Protein AF-A0A8C4PJ95-F1 (afdb_monomer)

Radius of gyration: 25.08 Å; Cα contacts (8 Å, |Δi|>4): 71; chains: 1; bounding box: 68×65×55 Å

Organism: NCBI:txid83772

Secondary structure (DSSP, 8-state):
-----------------------HHHHHTHHHHHHHHHHHHHHHEEE-TTT--EEETTS--TT------TTSPPPPHHHHHHHHHHTT-HHHHS-HHHHHHHHHHHHHHHHHHHHHHHHHTTS-HHHHHHHHHHHTT-

InterPro domains:
  IPR016024 Armadillo-type fold [SSF48371] (23-136)
  IPR058669 Importin-7/11-like, TPR repeats [PF25758] (26-135)

Structure (mmCIF, N/CA/C/O backbone):
data_AF-A0A8C4PJ95-F1
#
_entry.id   AF-A0A8C4PJ95-F1
#
loop_
_atom_site.group_PDB
_atom_site.id
_atom_site.type_symbol
_atom_site.label_atom_id
_atom_site.label_alt_id
_atom_site.label_comp_id
_atom_site.label_asym_id
_atom_site.label_entity_id
_atom_site.label_seq_id
_atom_site.pdbx_PDB_ins_code
_atom_site.Cartn_x
_atom_site.Cartn_y
_atom_site.Cartn_z
_atom_site.occupancy
_atom_site.B_iso_or_equiv
_atom_site.auth_seq_id
_atom_site.auth_comp_id
_atom_site.auth_asym_id
_atom_site.auth_atom_id
_atom_site.pdbx_PDB_model_num
ATOM 1 N N . MET A 1 1 ? -35.966 55.116 21.993 1.00 36.41 1 MET A N 1
ATOM 2 C CA . MET A 1 1 ? -36.429 53.917 22.715 1.00 36.41 1 MET A CA 1
ATOM 3 C C . MET A 1 1 ? -37.060 52.990 21.689 1.00 36.41 1 MET A C 1
ATOM 5 O O . MET A 1 1 ? -38.019 53.401 21.060 1.00 36.41 1 MET A O 1
ATOM 9 N N . CYS A 1 2 ? -36.405 51.847 21.485 1.00 35.50 2 CYS A N 1
ATOM 10 C CA . CYS A 1 2 ? -36.876 50.542 21.005 1.00 35.50 2 CYS A CA 1
ATOM 11 C C . CYS A 1 2 ? -37.858 50.417 19.814 1.00 35.50 2 CYS A C 1
ATOM 13 O O . CYS A 1 2 ? -39.033 50.750 19.910 1.00 35.50 2 CYS A O 1
ATOM 15 N N . ASP A 1 3 ? -37.316 49.784 18.766 1.00 38.31 3 ASP A N 1
ATOM 16 C CA . ASP A 1 3 ? -37.817 48.607 18.035 1.00 38.31 3 ASP A CA 1
ATOM 17 C C . ASP A 1 3 ? -39.089 48.671 17.173 1.00 38.31 3 ASP A C 1
ATOM 19 O O . ASP A 1 3 ? -40.211 48.560 17.661 1.00 38.31 3 ASP A O 1
ATOM 23 N N . HIS A 1 4 ? -38.894 48.544 15.851 1.00 38.34 4 HIS A N 1
ATOM 24 C CA . HIS A 1 4 ? -39.552 47.441 15.144 1.00 38.34 4 HIS A CA 1
ATOM 25 C C . HIS A 1 4 ? -38.743 46.916 13.951 1.00 38.34 4 HIS A C 1
ATOM 27 O O . HIS A 1 4 ? -38.236 47.659 13.115 1.00 38.34 4 HIS A O 1
ATOM 33 N N . TYR A 1 5 ? -38.626 45.595 13.942 1.00 39.19 5 TYR A N 1
ATOM 34 C CA . TYR A 1 5 ? -37.837 44.735 13.075 1.00 39.19 5 TYR A CA 1
ATOM 35 C C . TYR A 1 5 ? -38.413 44.627 11.656 1.00 39.19 5 TYR A C 1
ATOM 37 O O . TYR A 1 5 ? -39.618 44.439 11.489 1.00 39.19 5 TYR A O 1
ATOM 45 N N . HIS A 1 6 ? -37.540 44.567 10.644 1.00 41.59 6 HIS A N 1
ATOM 46 C CA . HIS A 1 6 ? -37.820 43.771 9.445 1.00 41.59 6 HIS A CA 1
ATOM 47 C C . HIS A 1 6 ? -36.536 43.207 8.812 1.00 41.59 6 HIS A C 1
ATOM 49 O O . HIS A 1 6 ? -35.826 43.866 8.061 1.00 41.59 6 HIS A O 1
ATOM 55 N N . THR A 1 7 ? -36.239 41.971 9.215 1.00 43.09 7 THR A N 1
ATOM 56 C CA . THR A 1 7 ? -35.881 40.809 8.388 1.00 43.09 7 THR A CA 1
ATOM 57 C C . THR A 1 7 ? -35.179 41.049 7.049 1.00 43.09 7 THR A C 1
ATOM 59 O O . THR A 1 7 ? -35.825 41.446 6.087 1.00 43.09 7 THR A O 1
ATOM 62 N N . GLN A 1 8 ? -33.922 40.599 6.951 1.00 35.91 8 GLN A N 1
ATOM 63 C CA . GLN A 1 8 ? -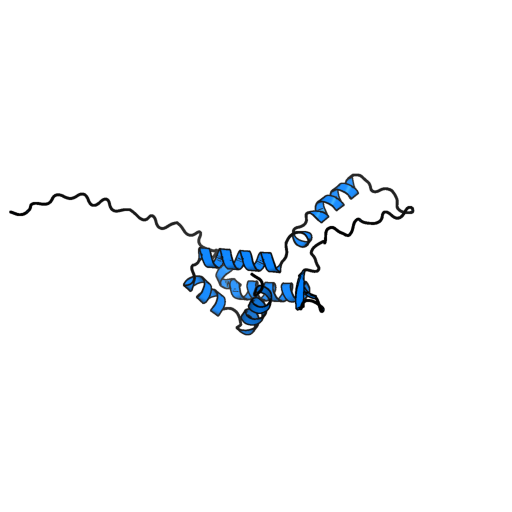33.500 39.570 5.983 1.00 35.91 8 GLN A CA 1
ATOM 64 C C . GLN A 1 8 ? -32.244 38.858 6.524 1.00 35.91 8 GLN A C 1
ATOM 66 O O . GLN A 1 8 ? -31.113 39.293 6.312 1.00 35.91 8 GLN A O 1
ATOM 71 N N . HIS A 1 9 ? -32.447 37.747 7.237 1.00 39.19 9 HIS A N 1
ATOM 72 C CA . HIS A 1 9 ? -31.394 36.760 7.467 1.00 39.19 9 HIS A CA 1
ATOM 73 C C . HIS A 1 9 ? -31.073 36.111 6.115 1.00 39.19 9 HIS A C 1
ATOM 75 O O . HIS A 1 9 ? -31.880 35.361 5.571 1.00 39.19 9 HIS A O 1
ATOM 81 N N . LYS A 1 10 ? -29.894 36.402 5.558 1.00 41.44 10 LYS A N 1
ATOM 82 C CA . LYS A 1 10 ? -29.304 35.576 4.500 1.00 41.44 10 LYS A CA 1
ATOM 83 C C . LYS A 1 10 ? -28.956 34.228 5.125 1.00 41.44 10 LYS A C 1
ATOM 85 O O . LYS A 1 10 ? -27.881 34.073 5.704 1.00 41.44 10 LYS A O 1
ATOM 90 N N . GLU A 1 11 ? -29.871 33.272 5.019 1.00 37.88 11 GLU A N 1
ATOM 91 C CA . GLU A 1 11 ? -29.558 31.868 5.236 1.00 37.88 11 GLU A CA 1
ATOM 92 C C . GLU A 1 11 ? -28.433 31.487 4.271 1.00 37.88 11 GLU A C 1
ATOM 94 O O . GLU A 1 11 ? -28.619 31.373 3.058 1.00 37.88 11 GLU A O 1
ATOM 99 N N . HIS A 1 12 ? -27.223 31.350 4.814 1.00 40.69 12 HIS A N 1
ATOM 100 C CA . HIS A 1 12 ? -26.156 30.643 4.135 1.00 40.69 12 HIS A CA 1
ATOM 101 C C . HIS A 1 12 ? -26.601 29.190 4.051 1.00 40.69 12 HIS A C 1
ATOM 103 O O . HIS A 1 12 ? -26.417 28.409 4.982 1.00 40.69 12 HIS A O 1
ATOM 109 N N . PHE A 1 13 ? -27.218 28.850 2.923 1.00 38.69 13 PHE A N 1
ATOM 110 C CA . PHE A 1 13 ? -27.401 27.483 2.475 1.00 38.69 13 PHE A CA 1
ATOM 111 C C . PHE A 1 13 ? -26.009 26.857 2.358 1.00 38.69 13 PHE A C 1
ATOM 113 O O . PHE A 1 13 ? -25.367 26.905 1.305 1.00 38.69 13 PHE A O 1
ATOM 120 N N . HIS A 1 14 ? -25.526 26.278 3.458 1.00 47.50 14 HIS A N 1
ATOM 121 C CA . HIS A 1 14 ? -24.483 25.272 3.418 1.00 47.50 14 HIS A CA 1
ATOM 122 C C . HIS A 1 14 ? -25.038 24.138 2.569 1.00 47.50 14 HIS A C 1
ATOM 124 O O . HIS A 1 14 ? -25.772 23.273 3.039 1.00 47.50 14 HIS A O 1
ATOM 130 N N . HIS A 1 15 ? -24.728 24.185 1.275 1.00 44.28 15 HIS A N 1
ATOM 131 C CA . HIS A 1 15 ? -24.892 23.037 0.412 1.00 44.28 15 HIS A CA 1
ATOM 132 C C . HIS A 1 15 ? -24.113 21.908 1.085 1.00 44.28 15 HIS A C 1
ATOM 134 O O . HIS A 1 15 ? -22.906 22.081 1.305 1.00 44.28 15 HIS A O 1
ATOM 140 N N . PRO A 1 16 ? -24.748 20.779 1.447 1.00 47.16 16 PRO A N 1
ATOM 141 C CA . PRO A 1 16 ? -23.978 19.621 1.839 1.00 47.16 16 PRO A CA 1
ATOM 142 C C . PRO A 1 16 ? -23.103 19.308 0.632 1.00 47.16 16 PRO A C 1
ATOM 144 O O . PRO A 1 16 ? -23.611 19.010 -0.455 1.00 47.16 16 PRO A O 1
ATOM 147 N N . LYS A 1 17 ? -21.783 19.471 0.797 1.00 51.31 17 LYS A N 1
ATOM 148 C CA . LYS A 1 17 ? -20.807 18.958 -0.159 1.00 51.31 17 LYS A CA 1
ATOM 149 C C . LYS A 1 17 ? -21.253 17.525 -0.415 1.00 51.31 17 LYS A C 1
ATOM 151 O O . LYS A 1 17 ? -21.350 16.744 0.529 1.00 51.31 17 LYS A O 1
ATOM 156 N N . LYS A 1 18 ? -21.653 17.214 -1.650 1.00 47.97 18 LYS A N 1
ATOM 157 C CA . LYS A 1 18 ? -21.987 15.843 -2.026 1.00 47.97 18 LYS A CA 1
ATOM 158 C C . LYS A 1 18 ? -20.692 15.060 -1.870 1.00 47.97 18 LYS A C 1
ATOM 160 O O . LYS A 1 18 ? -19.867 15.069 -2.776 1.00 47.97 18 LYS A O 1
ATOM 165 N N . PHE A 1 19 ? -20.496 14.460 -0.700 1.00 52.41 19 PHE A N 1
ATOM 166 C CA . PHE A 1 19 ? -19.449 13.481 -0.495 1.00 52.41 19 PHE A CA 1
ATOM 167 C C . PHE A 1 19 ? -19.707 12.394 -1.536 1.00 52.41 19 PHE A C 1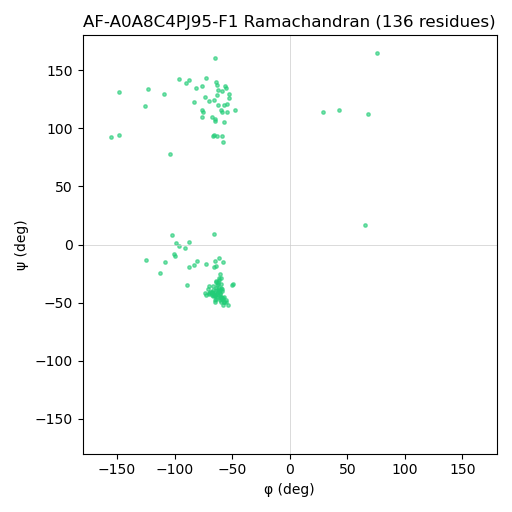
ATOM 169 O O . PHE A 1 19 ? -20.831 11.871 -1.580 1.00 52.41 19 PHE A O 1
ATOM 176 N N . PRO A 1 20 ? -18.761 12.112 -2.448 1.00 56.66 20 PRO A N 1
ATOM 177 C CA . PRO A 1 20 ? -18.903 10.964 -3.320 1.00 56.66 20 PRO A CA 1
ATOM 178 C C . PRO A 1 20 ? -19.109 9.762 -2.404 1.00 56.66 20 PRO A C 1
ATOM 180 O O . PRO A 1 20 ? -18.253 9.441 -1.582 1.00 56.66 20 PRO A O 1
ATOM 183 N N . ARG A 1 21 ? -20.305 9.164 -2.464 1.00 60.09 21 ARG A N 1
ATOM 184 C CA . ARG A 1 21 ? -20.592 7.962 -1.690 1.00 60.09 21 ARG A CA 1
ATOM 185 C C . ARG A 1 21 ? -19.592 6.918 -2.147 1.00 60.09 21 ARG A C 1
ATOM 187 O O . ARG A 1 21 ? -19.614 6.528 -3.314 1.00 60.09 21 ARG A O 1
ATOM 194 N N . VAL A 1 22 ? -18.726 6.504 -1.231 1.00 61.94 22 VAL A N 1
ATOM 195 C CA . VAL A 1 22 ? -17.878 5.334 -1.428 1.00 61.94 22 VAL A CA 1
ATOM 196 C C . VAL A 1 22 ? -18.817 4.192 -1.824 1.00 61.94 22 VAL A C 1
ATOM 198 O O . VAL A 1 22 ? -19.854 4.028 -1.172 1.00 61.94 22 VAL A O 1
ATOM 201 N N . PRO A 1 23 ? -18.547 3.456 -2.914 1.00 72.75 23 PRO A N 1
ATOM 202 C CA . PRO A 1 23 ? -19.397 2.345 -3.302 1.00 72.75 23 PRO A CA 1
ATOM 203 C C . PRO A 1 23 ? -19.564 1.408 -2.107 1.00 72.75 23 PRO A C 1
ATOM 205 O O . PRO A 1 23 ? -18.569 0.972 -1.533 1.00 72.75 23 PRO A O 1
ATOM 208 N N . PHE A 1 24 ? -20.808 1.102 -1.736 1.00 79.19 24 PHE A N 1
ATOM 209 C CA . PHE A 1 24 ? -21.134 0.241 -0.591 1.00 79.19 24 PHE A CA 1
ATOM 210 C C . PHE A 1 24 ? -20.340 -1.078 -0.606 1.00 79.19 24 PHE A C 1
ATOM 212 O O . PHE A 1 24 ? -19.890 -1.551 0.429 1.00 79.19 24 PHE A O 1
ATOM 219 N N . VAL A 1 25 ? -20.074 -1.607 -1.802 1.00 80.88 25 VAL A N 1
ATOM 220 C CA . VAL A 1 25 ? -19.257 -2.809 -2.022 1.00 80.88 25 VAL A CA 1
ATOM 221 C C . VAL A 1 25 ? -17.828 -2.669 -1.478 1.00 80.88 25 VAL A C 1
ATOM 223 O O . VAL A 1 25 ? -17.296 -3.629 -0.938 1.00 80.88 25 VAL A O 1
ATOM 226 N N . ILE A 1 26 ? -17.199 -1.495 -1.592 1.00 81.81 26 ILE A N 1
ATOM 227 C CA . ILE A 1 26 ? -15.831 -1.273 -1.091 1.00 81.81 26 ILE A CA 1
ATOM 228 C C . ILE A 1 26 ? -15.823 -1.259 0.439 1.00 81.81 26 ILE A C 1
ATOM 230 O O . ILE A 1 26 ? -14.914 -1.812 1.046 1.00 81.81 26 ILE A O 1
ATOM 234 N N . GLN A 1 27 ? -16.849 -0.673 1.061 1.00 84.62 27 GLN A N 1
ATOM 235 C CA . GLN A 1 27 ? -16.994 -0.674 2.519 1.00 84.62 27 GLN A CA 1
ATOM 236 C C . GLN A 1 27 ? -17.245 -2.090 3.050 1.00 84.62 27 GLN A C 1
ATOM 238 O O . GLN A 1 27 ? -16.583 -2.509 3.991 1.00 84.62 27 GLN A O 1
ATOM 243 N N . ASP A 1 28 ? -18.127 -2.852 2.397 1.00 89.38 28 ASP A N 1
ATOM 244 C CA . ASP A 1 28 ? -18.426 -4.249 2.748 1.00 89.38 28 ASP A CA 1
ATOM 245 C C . ASP A 1 28 ? -17.199 -5.171 2.634 1.00 89.38 28 ASP A C 1
ATOM 247 O O . ASP A 1 28 ? -17.087 -6.168 3.341 1.00 89.38 28 ASP A O 1
ATOM 251 N N . LYS A 1 29 ? -16.260 -4.839 1.742 1.00 93.62 29 LYS A N 1
ATOM 252 C CA . LYS A 1 29 ? -15.024 -5.602 1.527 1.00 93.62 29 LYS A CA 1
ATOM 253 C C . LYS A 1 29 ? -13.794 -4.977 2.172 1.00 93.62 29 LYS A C 1
ATOM 255 O O . LYS A 1 29 ? -12.696 -5.472 1.935 1.00 93.62 29 LYS A O 1
ATOM 260 N N . PHE A 1 30 ? -13.955 -3.936 2.989 1.00 94.31 30 PHE A N 1
ATOM 261 C CA . PHE A 1 30 ? -12.831 -3.163 3.512 1.00 94.31 30 PHE A CA 1
ATOM 262 C C . PHE A 1 30 ? -11.827 -4.036 4.271 1.00 94.31 30 PHE A C 1
ATOM 264 O O . PHE A 1 30 ? -10.650 -4.027 3.928 1.00 94.31 30 PHE A O 1
ATOM 271 N N . CYS A 1 31 ? -12.281 -4.870 5.211 1.00 96.00 31 CYS A N 1
ATOM 272 C CA . CYS A 1 31 ? -11.392 -5.768 5.952 1.00 96.00 31 CYS A CA 1
ATOM 273 C C . CYS A 1 31 ? -10.615 -6.738 5.053 1.00 96.00 31 CYS A C 1
ATOM 275 O O . CYS A 1 31 ? -9.417 -6.916 5.250 1.00 96.00 31 CYS A O 1
ATOM 277 N N . GLY A 1 32 ? -11.253 -7.289 4.017 1.00 96.25 32 GLY A N 1
ATOM 278 C CA . GLY A 1 32 ? -10.584 -8.148 3.039 1.00 96.25 32 GLY A CA 1
ATOM 279 C C . GLY A 1 32 ? -9.549 -7.394 2.203 1.00 96.25 32 GLY A C 1
ATOM 280 O O . GLY A 1 32 ? -8.469 -7.918 1.952 1.00 96.25 32 GLY A O 1
ATOM 281 N N . ILE A 1 33 ? -9.846 -6.150 1.814 1.00 96.00 33 ILE A N 1
ATOM 282 C CA . ILE A 1 33 ? -8.901 -5.286 1.090 1.00 96.00 33 ILE A CA 1
ATOM 283 C C . ILE A 1 33 ? -7.678 -4.990 1.963 1.00 96.00 33 ILE A C 1
ATOM 285 O O . ILE A 1 33 ? -6.553 -5.088 1.477 1.00 96.00 33 ILE A O 1
ATOM 289 N N . ILE A 1 34 ? -7.882 -4.656 3.240 1.00 97.44 34 ILE A N 1
ATOM 290 C CA . ILE A 1 34 ? -6.780 -4.394 4.171 1.00 97.44 34 ILE A CA 1
ATOM 291 C C . ILE A 1 34 ? -5.957 -5.655 4.425 1.00 97.44 34 ILE A C 1
ATOM 293 O O . ILE A 1 34 ? -4.735 -5.579 4.367 1.00 97.44 34 ILE A O 1
ATOM 297 N N . ASN A 1 35 ? -6.600 -6.808 4.615 1.00 97.38 35 ASN A N 1
ATOM 298 C CA . ASN A 1 35 ? -5.897 -8.074 4.805 1.00 97.38 35 ASN A CA 1
ATOM 299 C C . ASN A 1 35 ? -4.962 -8.389 3.626 1.00 97.38 35 ASN A C 1
ATOM 301 O O . ASN A 1 35 ? -3.771 -8.592 3.826 1.00 97.38 35 ASN A O 1
ATOM 305 N N . ILE A 1 36 ? -5.468 -8.300 2.391 1.00 97.75 36 ILE A N 1
ATOM 306 C CA . ILE A 1 36 ? -4.656 -8.505 1.178 1.00 97.75 36 ILE A CA 1
ATOM 307 C C . ILE A 1 36 ? -3.549 -7.448 1.058 1.00 97.75 36 ILE A C 1
ATOM 309 O O . ILE A 1 36 ? -2.459 -7.736 0.576 1.00 97.75 36 ILE A O 1
ATOM 313 N N . SER A 1 37 ? -3.815 -6.212 1.488 1.00 97.44 37 SER A N 1
ATOM 314 C CA . SER A 1 37 ? -2.810 -5.144 1.464 1.00 97.44 37 SER A CA 1
ATOM 315 C C . SER A 1 37 ? -1.648 -5.447 2.412 1.00 97.44 37 SER A C 1
ATOM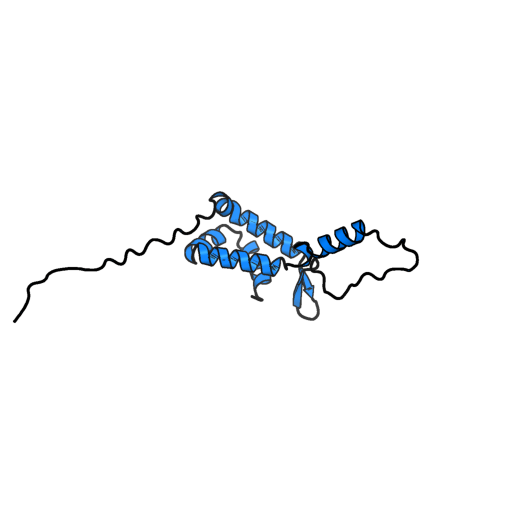 317 O O . SER A 1 37 ? -0.500 -5.241 2.038 1.00 97.44 37 SER A O 1
ATOM 319 N N . VAL A 1 38 ? -1.933 -5.956 3.615 1.00 97.31 38 VAL A N 1
ATOM 320 C CA . VAL A 1 38 ? -0.910 -6.359 4.593 1.00 97.31 38 VAL A CA 1
ATOM 321 C C . VAL A 1 38 ? -0.161 -7.609 4.131 1.00 97.31 38 VAL A C 1
ATOM 323 O O . VAL A 1 38 ? 1.061 -7.632 4.220 1.00 97.31 38 VAL A O 1
ATOM 326 N N . GLU A 1 39 ? -0.855 -8.602 3.568 1.00 97.62 39 GLU A N 1
ATOM 327 C CA . GLU A 1 39 ? -0.215 -9.763 2.927 1.00 97.62 39 GLU A CA 1
ATOM 328 C C . GLU A 1 39 ? 0.770 -9.315 1.836 1.00 97.62 39 GLU A C 1
ATOM 330 O O . GLU A 1 39 ? 1.941 -9.680 1.869 1.00 97.62 39 GLU A O 1
ATOM 335 N N . GLY A 1 40 ? 0.333 -8.429 0.936 1.00 96.56 40 GLY A N 1
ATOM 336 C CA . GLY A 1 40 ? 1.193 -7.886 -0.114 1.00 96.56 40 GLY A CA 1
ATOM 337 C C . GLY A 1 40 ? 2.384 -7.089 0.423 1.00 96.56 40 GLY A C 1
ATOM 338 O O . GLY A 1 40 ? 3.456 -7.137 -0.172 1.00 96.56 40 GLY A O 1
ATOM 339 N N . LEU A 1 41 ? 2.233 -6.383 1.550 1.00 96.12 41 LEU A N 1
ATOM 340 C CA . LEU A 1 41 ? 3.355 -5.712 2.213 1.00 96.12 41 LEU A CA 1
ATOM 341 C C . LEU A 1 41 ? 4.372 -6.720 2.753 1.00 96.12 41 LEU A C 1
ATOM 343 O O . LEU A 1 41 ? 5.562 -6.524 2.538 1.00 96.12 41 LEU A O 1
ATOM 347 N N . HIS A 1 42 ? 3.937 -7.811 3.381 1.00 95.94 42 HIS A N 1
ATOM 348 C CA . HIS A 1 42 ? 4.855 -8.868 3.826 1.00 95.94 42 HIS A CA 1
ATOM 349 C C . HIS A 1 42 ? 5.570 -9.566 2.667 1.00 95.94 42 HIS A C 1
ATOM 351 O O . HIS A 1 42 ? 6.723 -9.964 2.817 1.00 95.94 42 HIS A O 1
ATOM 357 N N . ASP A 1 43 ? 4.920 -9.686 1.509 1.00 95.25 43 ASP A N 1
ATOM 358 C CA . ASP A 1 43 ? 5.519 -10.313 0.329 1.00 95.25 43 ASP A CA 1
ATOM 359 C C . ASP A 1 43 ? 6.650 -9.471 -0.292 1.00 95.25 43 ASP A C 1
ATOM 361 O O . ASP A 1 43 ? 7.620 -10.032 -0.811 1.00 95.25 43 ASP A O 1
ATOM 365 N N . VAL A 1 44 ? 6.533 -8.134 -0.280 1.00 93.75 44 VAL A N 1
ATOM 366 C CA . VAL A 1 44 ? 7.446 -7.242 -1.030 1.00 93.75 44 VAL A CA 1
ATOM 367 C C . VAL A 1 44 ? 8.352 -6.375 -0.158 1.00 93.75 44 VAL A C 1
ATOM 369 O O . VAL A 1 44 ? 9.417 -5.953 -0.615 1.00 93.75 44 VAL A O 1
ATOM 372 N N . MET A 1 45 ? 7.965 -6.082 1.084 1.00 92.94 45 MET A N 1
ATOM 373 C CA . MET A 1 45 ? 8.755 -5.229 1.968 1.00 92.94 45 MET A CA 1
ATOM 374 C C . MET A 1 45 ? 9.853 -6.052 2.638 1.00 92.94 45 MET A C 1
ATOM 376 O O . MET A 1 45 ? 9.596 -7.026 3.335 1.00 92.94 45 MET A O 1
ATOM 380 N N . THR A 1 46 ? 11.100 -5.632 2.456 1.00 90.19 46 THR A N 1
ATOM 381 C CA . THR A 1 46 ? 12.269 -6.234 3.102 1.00 90.19 46 THR A CA 1
ATOM 382 C C . THR A 1 46 ? 12.825 -5.275 4.144 1.00 90.19 46 THR A C 1
ATOM 384 O O . THR A 1 46 ? 13.057 -4.105 3.843 1.00 90.19 46 THR A O 1
ATOM 387 N N . GLU A 1 47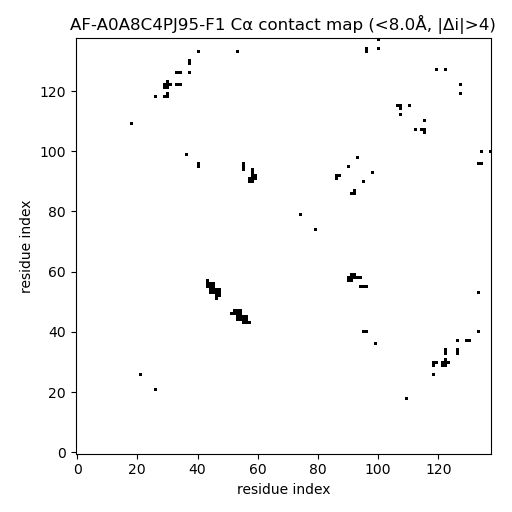 ? 13.046 -5.759 5.364 1.00 86.81 47 GLU A N 1
ATOM 388 C CA . GLU A 1 47 ? 13.713 -4.987 6.411 1.00 86.81 47 GLU A CA 1
ATOM 389 C C . GLU A 1 47 ? 15.215 -4.883 6.114 1.00 86.81 47 GLU A C 1
ATOM 391 O O . GLU A 1 47 ? 15.901 -5.879 5.882 1.00 86.81 47 GLU A O 1
ATOM 396 N N . ASP A 1 48 ? 15.728 -3.660 6.108 1.00 82.50 48 ASP A N 1
ATOM 397 C CA . ASP A 1 48 ? 17.148 -3.362 6.020 1.00 82.50 48 ASP A CA 1
ATOM 398 C C . ASP A 1 48 ? 17.804 -3.644 7.388 1.00 82.50 48 ASP A C 1
ATOM 400 O O . ASP A 1 48 ? 17.516 -2.928 8.350 1.00 82.50 48 ASP A O 1
ATOM 404 N N . PRO A 1 49 ? 18.699 -4.644 7.508 1.00 80.56 49 PRO A N 1
ATOM 405 C CA . PRO A 1 49 ? 19.243 -5.066 8.803 1.00 80.56 49 PRO A CA 1
ATOM 406 C C . PRO A 1 49 ? 20.109 -4.010 9.498 1.00 80.56 49 PRO A C 1
ATOM 408 O O . PRO A 1 49 ? 20.374 -4.121 10.694 1.00 80.56 49 PRO A O 1
ATOM 411 N N . GLU A 1 50 ? 20.607 -3.018 8.756 1.00 83.44 50 GLU A N 1
ATOM 412 C CA . GLU A 1 50 ? 21.489 -1.980 9.290 1.00 83.44 50 GLU A CA 1
ATOM 413 C C . GLU A 1 50 ? 20.695 -0.790 9.825 1.00 83.44 50 GLU A C 1
ATOM 415 O O . GLU A 1 50 ? 21.091 -0.160 10.807 1.00 83.44 50 GLU A O 1
ATOM 420 N N . THR A 1 51 ? 19.573 -0.476 9.180 1.00 81.00 51 THR A N 1
ATOM 421 C CA . THR A 1 51 ? 18.760 0.705 9.502 1.00 81.00 51 THR A CA 1
ATOM 422 C C . THR A 1 51 ? 17.433 0.371 10.180 1.00 81.00 51 THR A C 1
ATOM 424 O O . THR A 1 51 ? 16.803 1.273 10.728 1.00 81.00 51 THR A O 1
ATOM 427 N N . GLY A 1 52 ? 17.003 -0.894 10.145 1.00 79.62 52 GLY A N 1
ATOM 428 C CA . GLY A 1 52 ? 15.677 -1.342 10.585 1.00 79.62 52 GLY A CA 1
ATOM 429 C C . GLY A 1 52 ? 14.535 -0.779 9.734 1.00 79.62 52 GLY A C 1
ATOM 430 O O . GLY A 1 52 ? 13.394 -0.731 10.184 1.00 79.62 52 GLY A O 1
ATOM 431 N N . THR A 1 53 ? 14.830 -0.266 8.532 1.00 83.19 53 THR A N 1
ATOM 432 C CA . THR A 1 53 ? 13.826 0.357 7.655 1.00 83.19 53 THR A CA 1
ATOM 433 C C . THR A 1 53 ? 13.309 -0.628 6.620 1.00 83.19 53 THR A C 1
ATOM 435 O O . THR A 1 53 ? 14.073 -1.413 6.066 1.00 83.19 53 THR A O 1
ATOM 438 N N . TYR A 1 54 ? 12.016 -0.571 6.311 1.00 86.56 54 TYR A N 1
ATOM 439 C CA . TYR A 1 54 ? 11.437 -1.389 5.250 1.00 86.56 54 TYR A CA 1
ATOM 440 C C . TYR A 1 54 ? 11.677 -0.770 3.870 1.00 86.56 54 TYR A C 1
ATOM 442 O O . TYR A 1 54 ? 11.452 0.423 3.660 1.00 86.56 54 TYR A O 1
ATOM 450 N N . LYS A 1 55 ? 12.093 -1.599 2.910 1.00 88.88 55 LYS A N 1
ATOM 451 C CA . LYS A 1 55 ? 12.259 -1.244 1.496 1.00 88.88 55 LYS A CA 1
ATOM 452 C C . LYS A 1 55 ? 11.418 -2.163 0.620 1.00 88.88 55 LYS A C 1
ATOM 454 O O . LYS A 1 55 ? 11.446 -3.376 0.790 1.00 88.88 55 LYS A O 1
ATOM 459 N N . ASP A 1 56 ? 10.700 -1.578 -0.330 1.00 90.94 56 ASP A N 1
ATOM 460 C CA . ASP A 1 56 ? 9.917 -2.309 -1.330 1.00 90.94 56 ASP A CA 1
ATOM 461 C C . ASP A 1 56 ? 10.858 -2.889 -2.398 1.00 90.94 56 ASP A C 1
ATOM 463 O O . ASP A 1 56 ? 11.539 -2.139 -3.105 1.00 90.94 56 ASP A O 1
ATOM 467 N N . CYS A 1 57 ? 10.934 -4.218 -2.492 1.00 89.50 57 CYS A N 1
ATOM 468 C CA . CYS A 1 57 ? 11.867 -4.906 -3.385 1.00 89.50 57 CYS A CA 1
ATOM 469 C C . CYS A 1 57 ? 11.479 -4.814 -4.870 1.00 89.50 57 CYS A C 1
ATOM 471 O O . CYS A 1 57 ? 12.321 -5.055 -5.738 1.00 89.50 57 CYS A O 1
ATOM 473 N N . MET A 1 58 ? 10.231 -4.445 -5.174 1.00 89.62 58 MET A N 1
ATOM 474 C CA . MET A 1 58 ? 9.742 -4.313 -6.546 1.00 89.62 58 MET A CA 1
ATOM 475 C C . MET A 1 58 ? 10.108 -2.961 -7.164 1.00 89.62 58 MET A C 1
ATOM 477 O O . MET A 1 58 ? 10.105 -2.821 -8.395 1.00 89.62 58 MET A O 1
ATOM 481 N N . LEU A 1 59 ? 10.464 -1.979 -6.328 1.00 88.12 59 LEU A N 1
ATOM 482 C CA . LEU A 1 59 ? 10.910 -0.669 -6.775 1.00 88.12 59 LEU A CA 1
ATOM 483 C C . LEU A 1 59 ? 12.283 -0.742 -7.424 1.00 88.12 59 LEU A C 1
ATOM 485 O O . LEU A 1 59 ? 13.283 -1.127 -6.816 1.00 88.12 59 LEU A O 1
ATOM 489 N N . MET A 1 60 ? 12.351 -0.268 -8.664 1.00 81.38 60 MET A N 1
ATOM 490 C CA . MET A 1 60 ? 13.625 -0.163 -9.353 1.00 81.38 60 MET A CA 1
ATOM 491 C C . MET A 1 60 ? 14.393 1.045 -8.816 1.00 81.38 60 MET A C 1
ATOM 493 O O . MET A 1 60 ? 14.049 2.202 -9.076 1.00 81.38 60 MET A O 1
ATOM 497 N N . SER A 1 61 ? 15.475 0.782 -8.081 1.00 66.94 61 SER A N 1
ATOM 498 C CA . SER A 1 61 ? 16.482 1.811 -7.835 1.00 66.94 61 SER A CA 1
ATOM 499 C C . SER A 1 61 ? 17.124 2.192 -9.174 1.00 66.94 61 SER A C 1
ATOM 501 O O . SER A 1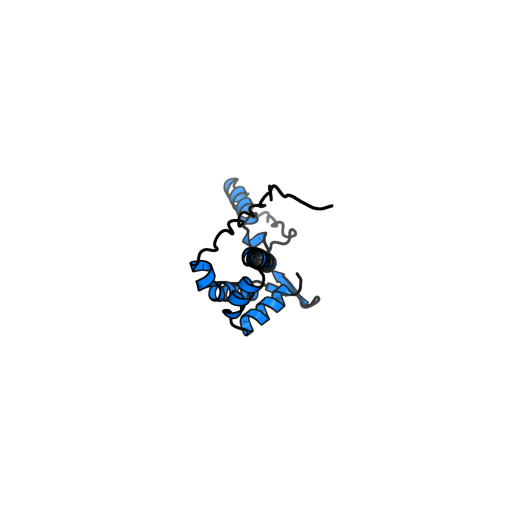 61 ? 17.377 1.347 -10.030 1.00 66.94 61 SER A O 1
ATOM 503 N N . HIS A 1 62 ? 17.378 3.478 -9.389 1.00 58.78 62 HIS A N 1
ATOM 504 C CA . HIS A 1 62 ? 17.824 4.058 -10.670 1.00 58.78 62 HIS A CA 1
ATOM 505 C C . HIS A 1 62 ? 19.234 3.599 -11.111 1.00 58.78 62 HIS A C 1
ATOM 507 O O . HIS A 1 62 ? 19.811 4.169 -12.033 1.00 58.78 62 HIS A O 1
ATOM 513 N N . LEU A 1 63 ? 19.817 2.619 -10.419 1.00 50.56 63 LEU A N 1
ATOM 514 C CA . LEU A 1 63 ? 21.225 2.241 -10.472 1.00 50.56 63 LEU A CA 1
ATOM 515 C C . LEU A 1 63 ? 21.524 1.011 -11.333 1.00 50.56 63 LEU A C 1
ATOM 517 O O . LEU A 1 63 ? 22.695 0.746 -11.593 1.00 50.56 63 LEU A O 1
ATOM 521 N N . GLU A 1 64 ? 20.519 0.288 -11.823 1.00 50.62 64 GLU A N 1
ATOM 52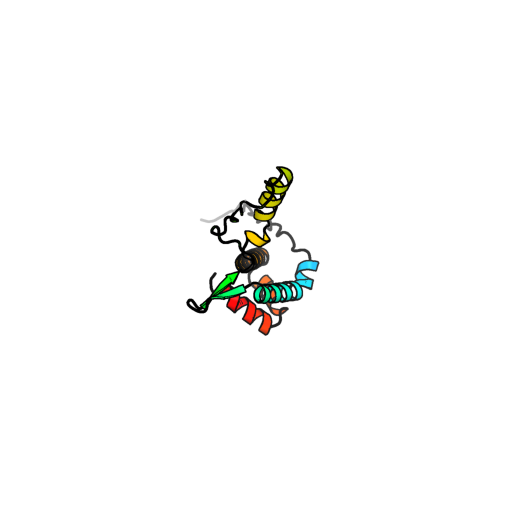2 C CA . GLU A 1 64 ? 20.758 -0.872 -12.685 1.00 50.62 64 GLU A CA 1
ATOM 523 C C . GLU A 1 64 ? 20.458 -0.549 -14.148 1.00 50.62 64 GLU A C 1
ATOM 525 O O . GLU A 1 64 ? 19.435 -0.930 -14.716 1.00 50.62 64 GLU A O 1
ATOM 530 N N . GLU A 1 65 ? 21.391 0.157 -14.792 1.00 50.22 65 GLU A N 1
ATOM 531 C CA . GLU A 1 65 ? 21.471 0.119 -16.249 1.00 50.22 65 GLU A CA 1
ATOM 532 C C . GLU A 1 65 ? 21.865 -1.302 -16.684 1.00 50.22 65 GLU A C 1
ATOM 534 O O . GLU A 1 65 ? 22.901 -1.819 -16.248 1.00 50.22 65 GLU A O 1
ATOM 539 N N . PRO A 1 66 ? 21.076 -1.963 -17.550 1.00 53.03 66 PRO A N 1
ATOM 540 C CA . PRO A 1 66 ? 21.418 -3.295 -18.026 1.00 53.03 66 PRO A CA 1
ATOM 541 C C . PRO A 1 66 ? 22.730 -3.247 -18.803 1.00 53.03 66 PRO A C 1
ATOM 543 O O . PRO A 1 66 ? 22.828 -2.559 -19.822 1.00 53.03 66 PRO A O 1
ATOM 546 N N . LYS A 1 67 ? 23.733 -3.989 -18.327 1.00 54.06 67 LYS A N 1
ATOM 547 C CA . LYS A 1 67 ? 25.002 -4.171 -19.033 1.00 54.06 67 LYS A CA 1
ATOM 548 C C . LYS A 1 67 ? 24.713 -4.930 -20.324 1.00 54.06 67 LYS A C 1
ATOM 550 O O . LYS A 1 67 ? 24.427 -6.121 -20.280 1.00 54.06 67 LYS A O 1
ATOM 555 N N . VAL A 1 68 ? 24.759 -4.238 -21.460 1.00 55.94 68 VAL A N 1
ATOM 556 C CA . VAL A 1 68 ? 24.709 -4.880 -22.777 1.00 55.94 68 VAL A CA 1
ATOM 557 C C . VAL A 1 68 ? 25.975 -5.721 -22.900 1.00 55.94 68 VAL A C 1
ATOM 559 O O . VAL A 1 68 ? 27.076 -5.179 -22.979 1.00 55.94 68 VAL A O 1
ATOM 562 N N . THR A 1 69 ? 25.840 -7.040 -22.829 1.00 58.28 69 THR A N 1
ATOM 563 C CA . THR A 1 69 ? 26.944 -7.959 -23.101 1.00 58.28 69 THR A CA 1
ATOM 564 C C . THR A 1 69 ? 27.161 -8.028 -24.611 1.00 58.28 69 THR A C 1
ATOM 566 O O . THR A 1 69 ? 26.191 -8.114 -25.357 1.00 58.28 69 THR A O 1
ATOM 569 N N . GLU A 1 70 ? 28.416 -7.987 -25.065 1.00 57.56 70 GLU A N 1
ATOM 570 C CA . GLU A 1 70 ? 28.787 -7.842 -26.489 1.00 57.56 70 GLU A CA 1
ATOM 571 C C . GLU A 1 70 ? 28.298 -8.979 -27.410 1.00 57.56 70 GLU A C 1
ATOM 573 O O . GLU A 1 70 ? 28.351 -8.836 -28.628 1.00 57.56 70 GLU A O 1
ATOM 578 N N . ASP A 1 71 ? 27.813 -10.083 -26.836 1.00 61.94 71 ASP A N 1
ATOM 579 C CA . ASP A 1 71 ? 27.378 -11.293 -27.546 1.00 61.94 71 ASP A CA 1
ATOM 580 C C . ASP A 1 71 ? 25.854 -11.345 -27.800 1.00 61.94 71 ASP A C 1
ATOM 582 O O . ASP A 1 71 ? 25.350 -12.297 -28.393 1.00 61.94 71 ASP A O 1
ATOM 586 N N . GLU A 1 72 ? 25.092 -10.334 -27.354 1.00 69.38 72 GLU A N 1
ATOM 587 C CA . GLU A 1 72 ? 23.655 -10.249 -27.641 1.00 69.38 72 GLU A CA 1
ATOM 588 C C . GLU A 1 72 ? 23.363 -9.479 -28.935 1.00 69.38 72 GLU A C 1
ATOM 590 O O . GLU A 1 72 ? 23.944 -8.428 -29.219 1.00 69.38 72 GLU A O 1
ATOM 595 N N . GLU A 1 73 ? 22.409 -9.993 -29.719 1.00 73.81 73 GLU A N 1
ATOM 596 C CA . GLU A 1 73 ? 21.873 -9.294 -30.886 1.00 73.81 73 GLU A CA 1
ATOM 597 C C . GLU A 1 73 ? 21.343 -7.906 -30.469 1.00 73.81 73 GLU A C 1
ATOM 599 O O . GLU A 1 73 ? 20.650 -7.789 -29.452 1.00 73.81 73 GLU A O 1
ATOM 604 N N . PRO A 1 74 ? 21.646 -6.828 -31.223 1.00 77.56 74 PRO A N 1
ATOM 605 C CA . PRO A 1 74 ? 21.187 -5.497 -30.861 1.00 77.56 74 PRO A CA 1
ATOM 606 C C . PRO A 1 74 ? 19.651 -5.458 -30.788 1.00 77.56 74 PRO A C 1
ATOM 608 O O . PRO A 1 74 ? 18.980 -5.897 -31.725 1.00 77.56 74 PRO A O 1
ATOM 611 N N . PRO A 1 75 ? 19.068 -4.893 -29.714 1.00 81.94 75 PRO A N 1
ATOM 612 C CA . PRO A 1 75 ? 17.629 -4.948 -29.498 1.00 81.94 75 PRO A CA 1
ATOM 613 C C . PRO A 1 75 ? 16.882 -4.216 -30.612 1.00 81.94 75 PRO A C 1
ATOM 615 O O . PRO A 1 75 ? 17.247 -3.094 -30.991 1.00 81.94 7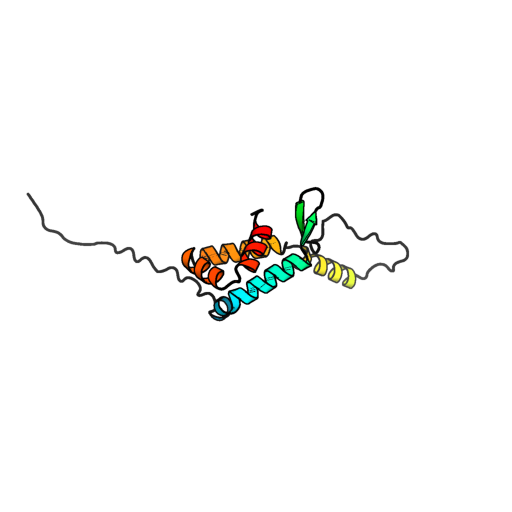5 PRO A O 1
ATOM 618 N N . THR A 1 76 ? 15.791 -4.816 -31.097 1.00 89.06 76 THR A N 1
ATOM 619 C CA . THR A 1 76 ? 14.937 -4.169 -32.095 1.00 89.06 76 THR A CA 1
ATOM 620 C C . THR A 1 76 ? 14.270 -2.923 -31.506 1.00 89.06 76 THR A C 1
ATOM 622 O O . THR A 1 76 ? 14.113 -2.770 -30.291 1.00 89.06 76 THR A O 1
ATOM 625 N N . GLU A 1 77 ? 13.795 -2.018 -32.363 1.00 92.75 77 GLU A N 1
ATOM 626 C CA . GLU A 1 77 ? 13.039 -0.843 -31.907 1.00 92.75 77 GLU A CA 1
ATOM 627 C C . GLU A 1 77 ? 11.759 -1.219 -31.140 1.00 92.75 77 GLU A C 1
ATOM 629 O O . GLU A 1 77 ? 11.326 -0.484 -30.250 1.00 92.75 77 GLU A O 1
ATOM 634 N N . GLN A 1 78 ? 11.152 -2.372 -31.442 1.00 92.62 78 GLN A N 1
ATOM 635 C CA . GLN A 1 78 ? 10.003 -2.867 -30.687 1.00 92.62 78 GLN A CA 1
ATOM 636 C C . GLN A 1 78 ? 10.412 -3.305 -29.275 1.00 92.62 78 GLN A C 1
ATOM 638 O O . GLN A 1 78 ? 9.699 -2.993 -28.320 1.00 92.62 78 GLN A O 1
ATOM 643 N N . ASP A 1 79 ? 11.559 -3.966 -29.129 1.00 90.00 79 ASP A N 1
ATOM 644 C CA . ASP A 1 79 ? 12.064 -4.418 -27.828 1.00 90.00 79 ASP A CA 1
ATOM 645 C C . ASP A 1 79 ? 12.451 -3.234 -26.945 1.00 90.00 79 ASP A C 1
ATOM 647 O O . ASP A 1 79 ? 12.072 -3.184 -25.774 1.00 90.00 79 ASP A O 1
ATOM 651 N N . LYS A 1 80 ? 13.079 -2.205 -27.530 1.00 87.69 80 LYS A N 1
ATOM 652 C CA . LYS A 1 80 ? 13.350 -0.937 -26.834 1.00 87.69 80 LYS A CA 1
ATOM 653 C C . LYS A 1 80 ? 12.065 -0.297 -26.303 1.00 87.69 80 LYS A C 1
ATOM 655 O O . LYS A 1 80 ? 12.019 0.118 -25.146 1.00 87.69 80 LYS A O 1
ATOM 660 N N . ARG A 1 81 ? 10.996 -0.250 -27.108 1.00 90.88 81 ARG A N 1
ATOM 661 C CA . ARG A 1 81 ? 9.696 0.309 -26.682 1.00 90.88 81 ARG A CA 1
ATOM 662 C C . ARG A 1 81 ? 9.049 -0.507 -25.566 1.00 90.88 81 ARG A C 1
ATOM 664 O O . ARG A 1 81 ? 8.565 0.089 -24.608 1.00 90.88 81 ARG A O 1
ATOM 671 N N . LYS A 1 82 ? 9.052 -1.841 -25.671 1.00 90.56 82 LYS A N 1
ATOM 672 C CA . LYS A 1 82 ? 8.526 -2.733 -24.622 1.00 90.56 82 LYS A CA 1
ATOM 673 C C . LYS A 1 82 ? 9.278 -2.539 -23.308 1.00 90.56 82 LYS A C 1
ATOM 675 O O . LYS A 1 82 ? 8.642 -2.386 -22.272 1.00 90.56 82 LYS A O 1
ATOM 680 N N . LYS A 1 83 ? 10.610 -2.462 -23.367 1.00 86.19 83 LYS A N 1
ATOM 681 C CA . LYS A 1 83 ? 11.462 -2.206 -22.202 1.00 86.19 83 LYS A CA 1
ATOM 682 C C . LYS A 1 83 ? 11.128 -0.868 -21.542 1.00 86.19 83 LYS A C 1
ATOM 684 O O . LYS A 1 83 ? 10.887 -0.829 -20.345 1.00 86.19 83 LYS A O 1
ATOM 689 N N . ILE A 1 84 ? 11.036 0.216 -22.317 1.00 86.62 84 ILE A N 1
ATOM 690 C CA . ILE A 1 84 ? 10.675 1.544 -21.786 1.00 86.62 84 ILE A CA 1
ATOM 691 C C . ILE A 1 84 ? 9.278 1.541 -21.153 1.00 86.62 84 ILE A C 1
ATOM 693 O O . ILE A 1 84 ? 9.066 2.219 -20.152 1.00 86.62 84 ILE A O 1
ATOM 697 N N . LEU A 1 85 ? 8.319 0.815 -21.735 1.00 88.31 85 LEU A N 1
ATOM 698 C CA . LEU A 1 85 ? 6.974 0.714 -21.173 1.00 88.31 85 LEU A CA 1
ATOM 699 C C . LEU A 1 85 ? 6.973 -0.046 -19.841 1.00 88.31 85 LEU A C 1
ATOM 701 O O . LEU A 1 85 ? 6.342 0.422 -18.901 1.00 88.31 85 LEU A O 1
ATOM 705 N N . ALA A 1 86 ? 7.711 -1.154 -19.748 1.00 86.94 86 ALA A N 1
ATOM 706 C CA . ALA A 1 86 ? 7.842 -1.924 -18.512 1.00 86.94 86 ALA A CA 1
ATOM 707 C C . ALA A 1 86 ? 8.462 -1.090 -17.377 1.00 86.94 86 ALA A C 1
ATOM 709 O O . ALA A 1 86 ? 7.980 -1.127 -16.254 1.00 86.94 86 ALA A O 1
ATOM 710 N N . LEU A 1 87 ? 9.452 -0.243 -17.681 1.00 84.94 87 LEU A N 1
ATOM 711 C CA . LEU A 1 87 ? 10.056 0.669 -16.696 1.00 84.94 87 LEU A CA 1
ATOM 712 C C . LEU A 1 87 ? 9.093 1.747 -16.165 1.00 84.94 87 LEU A C 1
ATOM 714 O O . LEU A 1 87 ? 9.405 2.420 -15.188 1.00 84.94 87 LEU A O 1
ATOM 718 N N . LYS A 1 88 ? 7.947 1.953 -16.821 1.00 86.94 88 LYS A N 1
ATOM 719 C CA . LYS A 1 88 ? 6.899 2.885 -16.379 1.00 86.94 88 LYS A CA 1
ATOM 720 C C . LYS A 1 88 ? 5.763 2.186 -15.640 1.00 86.94 88 LYS A C 1
ATOM 722 O O . LYS A 1 88 ? 4.786 2.850 -15.297 1.00 86.94 88 LYS A O 1
ATOM 727 N N . ASP A 1 89 ? 5.850 0.874 -15.451 1.00 90.50 89 ASP A N 1
ATOM 728 C CA . ASP A 1 89 ? 4.836 0.140 -14.713 1.00 90.50 89 ASP A CA 1
ATOM 729 C C . ASP A 1 89 ? 4.775 0.659 -13.260 1.00 90.50 89 ASP A C 1
ATOM 731 O O . ASP A 1 89 ? 5.825 0.845 -12.627 1.00 90.50 89 ASP A O 1
ATOM 735 N N . PRO A 1 90 ? 3.574 0.935 -12.715 1.00 91.50 90 PRO A N 1
ATOM 736 C CA . PRO A 1 90 ? 3.408 1.348 -11.327 1.00 91.50 90 PRO A CA 1
ATOM 737 C C . PRO A 1 90 ? 4.117 0.441 -10.324 1.00 91.50 90 PRO A C 1
ATOM 739 O O . PRO A 1 90 ? 4.662 0.955 -9.354 1.00 91.50 90 PRO A O 1
ATOM 742 N N . VAL A 1 91 ? 4.182 -0.871 -10.577 1.00 90.81 91 VAL A N 1
ATOM 743 C CA . VAL A 1 91 ? 4.827 -1.823 -9.657 1.00 90.81 91 VAL A CA 1
ATOM 744 C C . VAL A 1 91 ? 6.314 -1.521 -9.433 1.00 90.81 91 VAL A C 1
ATOM 746 O O . VAL A 1 91 ? 6.861 -1.845 -8.388 1.00 90.81 91 VAL A O 1
ATOM 749 N N . HIS A 1 92 ? 6.961 -0.856 -10.393 1.00 90.19 92 HIS A N 1
ATOM 750 C CA . HIS A 1 92 ? 8.376 -0.492 -10.326 1.00 90.19 92 HIS A CA 1
ATOM 751 C C . HIS A 1 92 ? 8.622 0.958 -9.909 1.00 90.19 92 HIS A C 1
ATOM 753 O O . HIS A 1 92 ? 9.769 1.344 -9.681 1.00 90.19 92 HIS A O 1
ATOM 759 N N . THR A 1 93 ? 7.567 1.774 -9.849 1.00 88.75 93 THR A N 1
ATOM 760 C CA . THR A 1 93 ? 7.668 3.236 -9.705 1.00 88.75 93 THR A CA 1
ATOM 761 C C . THR A 1 93 ? 6.889 3.797 -8.518 1.00 88.75 93 THR A C 1
ATOM 763 O O . THR A 1 93 ? 7.113 4.947 -8.140 1.00 88.75 93 THR A O 1
ATOM 766 N N . VAL A 1 94 ? 5.998 3.012 -7.911 1.00 91.81 94 VAL A N 1
ATOM 767 C CA . VAL A 1 94 ? 5.146 3.416 -6.791 1.00 91.81 94 VAL A CA 1
ATOM 768 C C . VAL A 1 94 ? 5.340 2.434 -5.642 1.00 91.81 94 VAL A C 1
ATOM 770 O O . VAL A 1 94 ? 5.058 1.252 -5.795 1.00 91.81 94 VAL A O 1
ATOM 773 N N . SER A 1 95 ? 5.805 2.926 -4.490 1.00 92.62 95 SER A N 1
ATOM 774 C CA . SER A 1 95 ? 5.924 2.101 -3.280 1.00 92.62 95 SER A CA 1
ATOM 775 C C . SER A 1 95 ? 4.543 1.623 -2.845 1.00 92.62 95 SER A C 1
ATOM 777 O O . SER A 1 95 ? 3.640 2.449 -2.665 1.00 92.62 95 SER A O 1
ATOM 779 N N . LEU A 1 96 ? 4.387 0.317 -2.622 1.00 95.00 96 LEU A N 1
ATOM 780 C CA . LEU A 1 96 ? 3.125 -0.238 -2.135 1.00 95.00 96 LEU A CA 1
ATOM 781 C C . LEU A 1 96 ? 2.754 0.343 -0.760 1.00 95.00 96 LEU A C 1
ATOM 783 O O . LEU A 1 96 ? 1.610 0.739 -0.540 1.00 95.00 96 LEU A O 1
ATOM 787 N N . GLN A 1 97 ? 3.741 0.470 0.128 1.00 94.31 97 GLN A N 1
ATOM 788 C CA . GLN A 1 97 ? 3.603 1.060 1.462 1.00 94.31 97 GLN A CA 1
ATOM 789 C C . GLN A 1 97 ? 3.093 2.510 1.401 1.00 94.31 97 GLN A C 1
ATOM 791 O O . GLN A 1 97 ? 2.072 2.827 2.017 1.00 94.31 97 GLN A O 1
ATOM 796 N N . GLN A 1 98 ? 3.741 3.368 0.600 1.00 93.38 98 GLN A N 1
ATOM 797 C CA . GLN A 1 98 ? 3.301 4.754 0.384 1.00 93.38 98 GLN A CA 1
ATOM 798 C C . GLN A 1 98 ? 1.887 4.802 -0.200 1.00 93.38 98 GLN A C 1
ATOM 800 O O . GLN A 1 98 ? 1.041 5.577 0.246 1.00 93.38 98 GLN A O 1
ATOM 805 N N . PHE A 1 99 ? 1.619 3.971 -1.206 1.00 95.56 99 PHE A N 1
ATOM 806 C CA . PHE A 1 99 ? 0.327 3.947 -1.875 1.00 95.56 99 PHE A CA 1
ATOM 807 C C . PHE A 1 99 ? -0.800 3.590 -0.903 1.00 95.56 99 PHE A C 1
ATOM 809 O O . PHE A 1 99 ? -1.824 4.275 -0.876 1.00 95.56 99 PHE A O 1
ATOM 816 N N . ILE A 1 100 ? -0.615 2.556 -0.078 1.00 96.00 100 ILE A N 1
ATOM 817 C CA . ILE A 1 100 ? -1.596 2.150 0.935 1.00 96.00 100 ILE A CA 1
ATOM 818 C C . ILE A 1 100 ? -1.837 3.287 1.930 1.00 96.00 100 ILE A C 1
ATOM 820 O O . ILE A 1 100 ? -2.997 3.633 2.169 1.00 96.00 100 ILE A O 1
ATOM 824 N N . TYR A 1 101 ? -0.775 3.913 2.452 1.00 95.88 101 TYR A N 1
ATOM 825 C CA . TYR A 1 101 ? -0.892 5.065 3.350 1.00 95.88 101 TYR A CA 1
ATOM 826 C C . TYR A 1 101 ? -1.749 6.179 2.736 1.00 95.88 101 TYR A C 1
ATOM 828 O O . TYR A 1 101 ? -2.731 6.620 3.335 1.00 95.88 101 TYR A O 1
ATOM 836 N N . GLU A 1 102 ? -1.433 6.595 1.508 1.00 96.00 102 GLU A N 1
ATOM 837 C CA . GLU A 1 102 ? -2.155 7.664 0.816 1.00 96.00 102 GLU A CA 1
ATOM 838 C C . GLU A 1 102 ? -3.626 7.316 0.581 1.00 96.00 102 GLU A C 1
ATOM 840 O O . GLU A 1 102 ? -4.502 8.170 0.742 1.00 96.00 102 GLU A O 1
ATOM 845 N N . LYS A 1 103 ? -3.928 6.062 0.218 1.00 94.81 103 LYS A N 1
ATOM 846 C CA . LYS A 1 103 ? -5.316 5.617 0.029 1.00 94.81 103 LYS A CA 1
ATOM 847 C C . LYS A 1 103 ? -6.088 5.590 1.337 1.00 94.81 103 LYS A C 1
ATOM 849 O O . LYS A 1 103 ? -7.228 6.052 1.352 1.00 94.81 103 LYS A O 1
ATOM 854 N N . LEU A 1 104 ? -5.484 5.118 2.425 1.00 94.81 104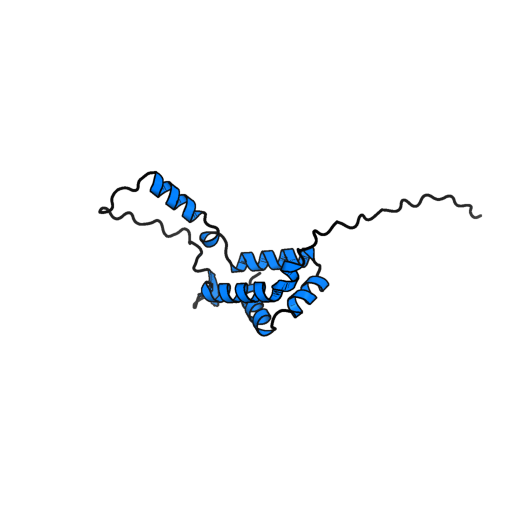 LEU A N 1
ATOM 855 C CA . LEU A 1 104 ? -6.098 5.150 3.751 1.00 94.81 104 LEU A CA 1
ATOM 856 C C . LEU A 1 104 ? -6.340 6.585 4.212 1.00 94.81 104 LEU A C 1
ATOM 858 O O . LEU A 1 104 ? -7.429 6.893 4.696 1.00 94.81 104 LEU A O 1
ATOM 862 N N . LYS A 1 105 ? -5.376 7.483 3.989 1.00 94.56 105 LYS A N 1
ATOM 863 C CA . LYS A 1 105 ? -5.514 8.889 4.362 1.00 94.56 105 LYS A CA 1
ATOM 864 C C . LYS A 1 105 ? -6.623 9.583 3.580 1.00 94.56 105 LYS A C 1
ATOM 866 O O . LYS A 1 105 ? -7.498 10.200 4.184 1.00 94.56 105 LYS A O 1
ATOM 871 N N . ALA A 1 106 ? -6.655 9.404 2.262 1.00 93.31 106 ALA A N 1
ATOM 872 C CA . ALA A 1 106 ? -7.727 9.929 1.420 1.00 93.31 106 ALA A CA 1
ATOM 873 C C . ALA A 1 106 ? -9.102 9.368 1.827 1.00 93.31 106 ALA A C 1
ATOM 875 O O . ALA A 1 106 ? -10.104 10.086 1.822 1.00 93.31 106 ALA A O 1
ATOM 876 N N . GLN A 1 107 ? -9.157 8.093 2.220 1.00 91.19 107 GLN A N 1
ATOM 877 C CA . GLN A 1 107 ? -10.380 7.460 2.703 1.00 91.19 107 GLN A CA 1
ATOM 878 C C . GLN A 1 107 ? -10.834 8.039 4.052 1.00 91.19 107 GLN A C 1
ATOM 880 O O . GLN A 1 107 ? -12.027 8.291 4.236 1.00 91.19 107 GLN A O 1
ATOM 885 N N . GLN A 1 108 ? -9.898 8.297 4.970 1.00 92.75 108 GLN A N 1
ATOM 886 C CA . GLN A 1 108 ? -10.159 8.954 6.250 1.00 92.75 108 GLN A CA 1
ATOM 887 C C . GLN A 1 108 ? -10.684 10.383 6.053 1.00 92.75 108 GLN A C 1
ATOM 889 O O . GLN A 1 108 ? -11.660 10.773 6.689 1.00 92.75 108 GLN A O 1
ATOM 894 N N . GLU A 1 109 ? -10.087 11.153 5.141 1.00 93.56 109 GLU A N 1
ATOM 895 C CA . GLU A 1 109 ? -10.537 12.512 4.807 1.00 93.56 109 GLU A CA 1
ATOM 896 C C . GLU A 1 109 ? -11.942 12.530 4.197 1.00 93.56 109 GLU A C 1
ATOM 898 O O . GLU A 1 109 ? -12.741 13.425 4.480 1.00 93.56 109 GLU A O 1
ATOM 903 N N . LEU A 1 110 ? -12.262 11.528 3.375 1.00 89.50 110 LEU A N 1
ATOM 904 C CA . LEU A 1 110 ? -13.554 11.425 2.710 1.00 89.50 110 LEU A CA 1
ATOM 905 C C . LEU A 1 110 ? -14.685 11.016 3.664 1.00 89.50 110 LEU A C 1
ATOM 907 O O . LEU A 1 110 ? -15.792 11.542 3.560 1.00 89.50 110 LEU A O 1
ATOM 911 N N . LEU A 1 111 ? -14.433 10.059 4.560 1.00 88.88 11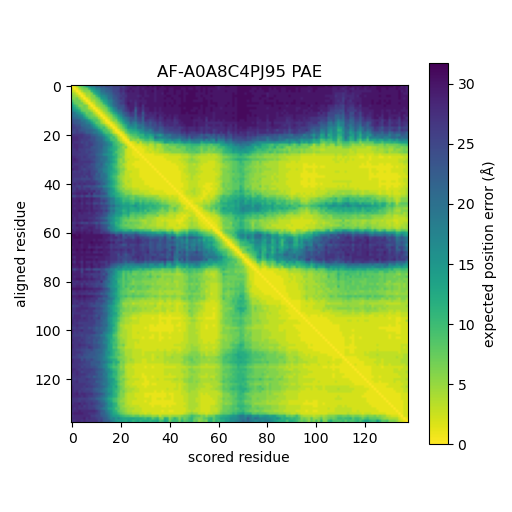1 LEU A N 1
ATOM 912 C CA . LEU A 1 111 ? -15.436 9.538 5.496 1.00 88.88 111 LEU A CA 1
ATOM 913 C C . LEU A 1 111 ? -15.527 10.334 6.800 1.00 88.88 111 LEU A C 1
ATOM 915 O O . LEU A 1 111 ? -16.531 10.243 7.509 1.00 88.88 111 LEU A O 1
ATOM 919 N N . GLY A 1 112 ? -14.482 11.095 7.115 1.00 91.50 112 GLY A N 1
ATOM 920 C CA . GLY A 1 112 ? -14.262 11.641 8.442 1.00 91.50 112 GLY A CA 1
ATOM 921 C C . GLY A 1 112 ? -13.757 10.580 9.422 1.00 91.50 112 GLY A C 1
ATOM 922 O O . GLY A 1 112 ? -13.844 9.373 9.192 1.00 91.50 112 GLY A O 1
ATOM 923 N N . GLU A 1 113 ? -13.246 11.055 10.553 1.00 93.44 113 GLU A N 1
ATOM 924 C CA . GLU A 1 113 ? -12.569 10.230 11.556 1.00 93.44 113 GLU A CA 1
ATOM 925 C C . GLU A 1 113 ? -13.459 9.108 12.101 1.00 93.44 113 GLU A C 1
ATOM 927 O O . GLU A 1 113 ? -13.056 7.952 12.093 1.00 93.44 113 GLU A O 1
ATOM 932 N N . GLN A 1 114 ? -14.707 9.421 12.462 1.00 92.44 114 GLN A N 1
ATOM 933 C CA . GLN A 1 114 ? -15.654 8.434 12.993 1.00 92.44 114 GLN A CA 1
ATOM 934 C C . GLN A 1 114 ? -16.030 7.363 11.962 1.00 92.44 114 GLN A C 1
ATOM 936 O O . GLN A 1 114 ? -16.054 6.178 12.274 1.00 92.44 114 GLN A O 1
ATOM 941 N N . GLY A 1 115 ? -16.293 7.765 10.713 1.00 91.31 115 GLY A N 1
ATOM 942 C CA . GLY A 1 115 ? -16.648 6.820 9.652 1.00 91.31 115 GLY A CA 1
ATOM 943 C C . GLY A 1 115 ? -15.486 5.898 9.285 1.00 91.31 115 GLY A C 1
ATOM 944 O O . GLY A 1 115 ? -15.695 4.721 9.001 1.00 91.31 115 GLY A O 1
ATOM 945 N N . PHE A 1 116 ? -14.260 6.420 9.323 1.00 93.75 116 PHE A N 1
ATOM 946 C CA . PHE A 1 116 ? -13.055 5.628 9.119 1.00 93.75 116 PHE A CA 1
ATOM 947 C C . PHE A 1 116 ? -12.777 4.683 10.293 1.00 93.75 116 PHE A C 1
ATOM 949 O O . PHE A 1 116 ? -12.489 3.512 10.061 1.00 93.75 116 PHE A O 1
ATOM 956 N N . GLN A 1 117 ? -12.937 5.151 11.535 1.00 93.81 117 GLN A N 1
ATOM 957 C CA . GLN A 1 117 ? -12.803 4.327 12.740 1.00 93.81 117 GLN A CA 1
ATOM 958 C C . GLN A 1 117 ? -13.735 3.109 12.675 1.00 93.81 117 GLN A C 1
ATOM 960 O O . GLN A 1 117 ? -13.275 1.984 12.842 1.00 93.81 117 GLN A O 1
ATOM 965 N N . SER A 1 118 ? -15.011 3.310 12.323 1.00 93.12 118 SER A N 1
ATOM 966 C CA . SER A 1 118 ? -15.971 2.208 12.172 1.00 93.12 118 SER A CA 1
ATOM 967 C C . SER A 1 118 ? -15.582 1.199 11.087 1.00 93.12 118 SER A C 1
ATOM 969 O O . SER A 1 118 ? -15.922 0.027 11.205 1.00 93.12 118 SER A O 1
ATOM 971 N N . LEU A 1 119 ? -14.880 1.618 10.026 1.00 92.56 119 LEU A N 1
ATOM 972 C CA . LEU A 1 119 ? -14.339 0.680 9.036 1.00 92.56 119 LEU A CA 1
ATOM 973 C C . LEU A 1 119 ? -13.143 -0.093 9.589 1.00 92.56 119 LEU A C 1
ATOM 975 O O . LEU A 1 119 ? -13.071 -1.306 9.403 1.00 92.56 119 LEU A O 1
ATOM 979 N N . MET A 1 120 ? -12.226 0.585 10.278 1.00 94.81 120 MET A N 1
ATOM 980 C CA . MET A 1 120 ? -11.052 -0.048 10.884 1.00 94.81 120 MET A CA 1
ATOM 981 C C . MET A 1 120 ? -11.436 -1.083 11.948 1.00 94.81 120 MET A C 1
ATOM 983 O O . MET A 1 120 ? -10.778 -2.110 12.045 1.00 94.81 120 MET A O 1
ATOM 987 N N . GLU A 1 121 ? -12.539 -0.880 12.671 1.00 95.06 121 GLU A N 1
ATOM 988 C CA . GLU A 1 121 ? -13.092 -1.854 13.629 1.00 95.06 121 GLU A CA 1
ATOM 989 C C . GLU A 1 121 ? -13.568 -3.166 12.980 1.00 95.06 121 GLU A C 1
ATOM 991 O O . GLU A 1 121 ? -13.717 -4.173 13.668 1.00 95.06 121 GLU A O 1
ATOM 996 N N . THR A 1 122 ? -13.806 -3.181 11.663 1.00 94.69 122 THR A N 1
ATOM 997 C CA . THR A 1 122 ? -14.142 -4.417 10.931 1.00 94.69 122 THR A CA 1
ATOM 998 C C . THR A 1 122 ? -12.916 -5.260 10.587 1.00 94.69 122 THR A C 1
ATOM 1000 O O . THR A 1 122 ? -13.059 -6.413 10.176 1.00 94.69 122 THR A O 1
ATOM 1003 N N . VAL A 1 123 ? -11.721 -4.679 10.701 1.00 96.62 123 VAL A N 1
ATOM 1004 C CA . VAL A 1 123 ? -10.447 -5.336 10.421 1.00 96.62 123 VAL A CA 1
ATOM 1005 C C . VAL A 1 123 ? -9.974 -6.038 11.689 1.00 96.62 123 VAL A C 1
ATOM 1007 O O . VAL A 1 123 ? -10.127 -5.511 12.791 1.00 96.62 123 VAL A O 1
ATOM 1010 N N . ASP A 1 124 ? -9.389 -7.227 11.542 1.00 97.12 124 ASP A N 1
ATOM 1011 C CA . ASP A 1 124 ? -8.777 -7.923 12.672 1.00 97.12 124 ASP A CA 1
ATOM 1012 C C . ASP A 1 124 ? -7.714 -7.031 13.336 1.00 97.12 124 ASP A C 1
ATOM 1014 O O . ASP A 1 124 ? -6.909 -6.383 12.663 1.00 97.12 124 ASP A O 1
ATOM 1018 N N . THR A 1 125 ? -7.716 -6.995 14.668 1.00 96.31 125 THR A N 1
ATOM 1019 C CA . THR A 1 125 ? -6.796 -6.172 15.462 1.00 96.31 125 THR A CA 1
ATOM 1020 C C . THR A 1 125 ? -5.333 -6.523 15.194 1.00 96.31 125 THR A C 1
ATOM 1022 O O . THR A 1 125 ? -4.481 -5.632 15.198 1.00 96.31 125 THR A O 1
ATOM 1025 N N . GLU A 1 126 ? -5.028 -7.794 14.920 1.00 97.31 126 GLU A N 1
ATOM 1026 C CA . GLU A 1 126 ? -3.675 -8.217 14.560 1.00 97.31 126 GLU A CA 1
ATOM 1027 C C . GLU A 1 126 ? -3.238 -7.586 13.231 1.00 97.31 126 GLU A C 1
ATOM 1029 O O . GLU A 1 126 ? -2.173 -6.975 13.151 1.00 97.31 126 GLU A O 1
ATOM 1034 N N . ILE A 1 127 ? -4.107 -7.627 12.220 1.00 97.81 127 ILE A N 1
ATOM 1035 C CA . ILE A 1 127 ? -3.853 -7.030 10.902 1.00 97.81 127 ILE A CA 1
ATOM 1036 C C . ILE A 1 127 ? -3.707 -5.509 11.005 1.00 97.81 127 ILE A C 1
ATOM 1038 O O . ILE A 1 127 ? -2.834 -4.929 10.363 1.00 97.81 127 ILE A O 1
ATOM 1042 N N . VAL A 1 128 ? -4.514 -4.848 11.843 1.00 97.12 128 VAL A N 1
ATOM 1043 C CA . VAL A 1 128 ? -4.370 -3.406 12.105 1.00 97.12 128 VAL A CA 1
ATOM 1044 C C . VAL A 1 128 ? -3.015 -3.090 12.733 1.00 97.12 128 VAL A C 1
ATOM 1046 O O . VAL A 1 128 ? -2.392 -2.104 12.348 1.00 97.12 128 VAL A O 1
ATOM 1049 N N . THR A 1 129 ? -2.548 -3.920 13.666 1.00 96.56 129 THR A N 1
ATOM 1050 C CA . THR A 1 129 ? -1.252 -3.727 14.330 1.00 96.56 129 THR A CA 1
ATOM 1051 C C . THR A 1 129 ? -0.107 -3.854 13.326 1.00 96.56 129 THR A C 1
ATOM 1053 O O . THR A 1 129 ? 0.706 -2.940 13.213 1.00 96.56 129 THR A O 1
ATOM 1056 N N . GLN A 1 130 ? -0.103 -4.920 12.522 1.00 96.00 130 GLN A N 1
ATOM 1057 C CA . GLN A 1 130 ? 0.906 -5.131 11.478 1.00 96.00 130 GLN A CA 1
ATOM 1058 C C . GLN A 1 130 ? 0.892 -4.006 10.435 1.00 96.00 130 GLN A C 1
ATOM 1060 O O . GLN A 1 130 ? 1.934 -3.480 10.050 1.00 96.00 130 GLN A O 1
ATOM 1065 N N . LEU A 1 131 ? -0.299 -3.573 10.005 1.00 96.25 131 LEU A N 1
ATOM 1066 C CA . LEU A 1 131 ? -0.433 -2.429 9.107 1.00 96.25 131 LEU A CA 1
ATOM 1067 C C . LEU A 1 131 ? 0.178 -1.167 9.726 1.00 96.25 131 LEU A C 1
ATOM 1069 O O . LEU A 1 131 ? 0.908 -0.447 9.054 1.00 96.25 131 LEU A O 1
ATOM 1073 N N . GLN A 1 132 ? -0.112 -0.885 10.997 1.00 94.38 132 GLN A N 1
ATOM 1074 C CA . GLN A 1 132 ? 0.432 0.284 11.684 1.00 94.38 132 GLN A CA 1
ATOM 1075 C C . GLN A 1 132 ? 1.956 0.237 11.781 1.00 94.38 132 GLN A C 1
ATOM 1077 O O . GLN A 1 132 ? 2.577 1.275 11.586 1.00 94.38 132 GLN A O 1
ATOM 1082 N N . GLU A 1 133 ? 2.560 -0.928 12.022 1.00 93.00 133 GLU A N 1
ATOM 1083 C CA . GLU A 1 133 ? 4.020 -1.100 12.026 1.00 93.00 133 GLU A CA 1
ATOM 1084 C C . GLU A 1 133 ? 4.642 -0.696 10.688 1.00 93.00 133 GLU A C 1
ATOM 1086 O O . GLU A 1 133 ? 5.587 0.094 10.665 1.00 93.00 133 GLU A O 1
ATOM 1091 N N . PHE A 1 134 ? 4.056 -1.130 9.568 1.00 92.88 134 PHE A N 1
ATOM 1092 C CA . PHE A 1 134 ? 4.496 -0.669 8.253 1.00 92.88 134 PHE A CA 1
ATOM 1093 C C . PHE A 1 134 ? 4.273 0.833 8.052 1.00 92.88 134 PHE A C 1
ATOM 1095 O O . PHE A 1 134 ? 5.040 1.471 7.343 1.00 92.88 134 PHE A O 1
ATOM 1102 N N . LEU A 1 135 ? 3.246 1.434 8.647 1.00 91.69 135 LEU A N 1
ATOM 1103 C CA . LEU A 1 135 ? 2.911 2.841 8.410 1.00 91.69 135 LEU A CA 1
ATOM 1104 C C . LEU A 1 135 ? 3.569 3.836 9.381 1.00 91.69 135 LEU A C 1
ATOM 1106 O O . LEU A 1 135 ? 3.416 5.037 9.181 1.00 91.69 135 LEU A O 1
ATOM 1110 N N . GLN A 1 136 ? 4.329 3.385 10.386 1.00 82.88 136 GLN A N 1
ATOM 1111 C CA . GLN A 1 136 ? 4.954 4.243 11.414 1.00 82.88 136 GLN A CA 1
ATOM 1112 C C . GLN A 1 136 ? 5.903 5.333 10.873 1.00 82.88 136 GLN A C 1
ATOM 1114 O O . GLN A 1 136 ? 6.245 6.259 11.607 1.00 82.88 136 GLN A O 1
ATOM 1119 N N . GLY A 1 137 ? 6.333 5.242 9.611 1.00 73.56 137 GLY A N 1
ATOM 1120 C CA . GLY A 1 137 ? 7.222 6.210 8.960 1.00 73.56 137 GLY A CA 1
ATOM 1121 C C . GLY A 1 137 ? 6.542 7.406 8.276 1.00 73.56 137 GLY A C 1
ATOM 1122 O O . GLY A 1 137 ? 7.260 8.210 7.678 1.00 73.56 137 GLY A O 1
ATOM 1123 N N . PHE A 1 138 ? 5.208 7.528 8.336 1.00 73.12 138 PHE A N 1
ATOM 1124 C CA . PHE A 1 138 ? 4.413 8.529 7.600 1.00 73.12 138 PHE A CA 1
ATOM 1125 C C . PHE A 1 138 ? 3.481 9.384 8.468 1.00 73.12 138 PHE A C 1
ATOM 1127 O O . PHE A 1 138 ? 3.151 8.985 9.604 1.00 73.12 138 PHE A O 1
#

Mean predicted aligned error: 11.53 Å

Solvent-accessible surface area (backbone atoms only — not comparable to full-atom values): 8724 Å² total; per-residue (Å²): 135,87,88,83,89,81,86,81,83,79,77,77,77,75,70,75,75,79,64,79,74,72,58,66,67,58,66,78,38,38,37,61,53,51,50,54,51,46,53,53,43,66,75,38,46,43,72,36,89,88,76,74,43,75,41,56,70,58,46,65,66,96,78,73,74,80,79,80,57,94,86,58,78,81,76,48,74,68,53,53,51,53,53,57,53,59,70,64,34,57,66,35,71,48,55,66,69,60,51,51,52,52,52,53,50,54,48,30,71,70,54,34,68,68,54,35,48,63,50,54,70,65,31,56,68,67,58,52,51,56,46,47,65,75,48,68,88,112

Sequence (138 aa):
MCDHYHTQHKEHFHHPKKFPRVPFVIQDKFCGIINISVEGLHDVMTEDPETGTYKDCMLMSHLEEPKVTEDEEPPTEQDKRKKILALKDPVHTVSLQQFIYEKLKAQQELLGEQGFQSLMETVDTEIVTQLQEFLQGF

Foldseek 3Di:
DDDDDDDDDPPPPPPPPPLPPDPVVCLVCVQVVLLVLLVVCVVAWDQDPVPRATDGNQADDPPDDDDDDPPDDDDDPVRVVVVVVVCPDCSHVPDSLVVVVVVLVVVCVSLPVVRSVVSVVVHPPVSVVSNCVSNVVD

pLDDT: mean 80.34, std 19.3, range [35.5, 97.81]